Protein AF-A0A372RS55-F1 (afdb_monomer_lite)

Sequence (76 aa):
MPTYFDNLQRNYTDITIAEDVFNVVQNDINGNIEKIRKCYDADPTKSHTLEKLVIDEQGEKKRPATDPTHKFHITL

Secondary structure (DSSP, 8-state):
---HHHHHHHHHHTTTHHHHHHHHHHHHHHHHHHHHHHHHHH-TTTSSSHHHHHHHHHTSS--SSS-TTS------

Structure (mmCIF, N/CA/C/O backbone):
data_AF-A0A372RS55-F1
#
_entry.id   AF-A0A372RS55-F1
#
loop_
_atom_site.group_PDB
_atom_site.id
_atom_site.type_symbol
_atom_site.label_atom_id
_atom_site.label_alt_id
_atom_site.label_comp_id
_atom_site.label_asym_id
_atom_site.label_entity_id
_atom_site.label_seq_id
_atom_site.pdbx_PDB_ins_code
_atom_site.Cartn_x
_atom_site.Cartn_y
_atom_site.Cartn_z
_atom_site.occupancy
_atom_site.B_iso_or_equiv
_atom_site.auth_seq_id
_atom_site.auth_comp_id
_atom_site.auth_asym_id
_atom_site.auth_atom_id
_atom_site.pdbx_PDB_model_num
ATOM 1 N N . MET A 1 1 ? 32.927 -10.272 -39.657 1.00 73.06 1 MET A N 1
ATOM 2 C CA . MET A 1 1 ? 32.438 -8.903 -39.907 1.00 73.06 1 MET A CA 1
ATOM 3 C C . MET A 1 1 ? 30.985 -8.863 -39.474 1.00 73.06 1 MET A C 1
ATOM 5 O O . ME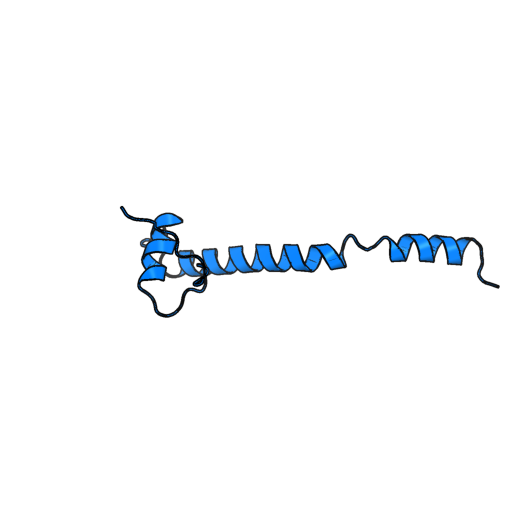T A 1 1 ? 30.214 -9.596 -40.082 1.00 73.06 1 MET A O 1
ATOM 9 N N . PRO A 1 2 ? 30.628 -8.136 -38.402 1.00 70.75 2 PRO A N 1
ATOM 10 C CA . PRO A 1 2 ? 29.234 -7.989 -37.988 1.00 70.75 2 PRO A CA 1
ATOM 11 C C . PRO A 1 2 ? 28.423 -7.399 -39.139 1.00 70.75 2 PRO A C 1
ATOM 13 O O . PRO A 1 2 ? 28.891 -6.481 -39.819 1.00 70.75 2 PRO A O 1
ATOM 16 N N . THR A 1 3 ? 27.241 -7.947 -39.391 1.00 81.88 3 THR A N 1
ATOM 17 C CA . THR A 1 3 ? 26.359 -7.429 -40.435 1.00 81.88 3 THR A CA 1
ATOM 18 C C . THR A 1 3 ? 25.726 -6.111 -39.993 1.00 81.88 3 THR A C 1
ATOM 20 O O . THR A 1 3 ? 25.694 -5.770 -38.810 1.00 81.88 3 THR A O 1
ATOM 23 N N . TYR A 1 4 ? 25.198 -5.350 -40.953 1.00 69.88 4 TYR A N 1
ATOM 24 C CA . TYR A 1 4 ? 24.432 -4.136 -40.661 1.00 69.88 4 TYR A CA 1
ATOM 25 C C . TYR A 1 4 ? 23.290 -4.405 -39.661 1.00 69.88 4 TYR A C 1
ATOM 27 O O . TYR A 1 4 ? 23.077 -3.615 -38.745 1.00 69.88 4 TYR A O 1
ATOM 35 N N . PHE A 1 5 ? 22.629 -5.563 -39.782 1.00 67.81 5 PHE A N 1
ATOM 36 C CA . PHE A 1 5 ? 21.566 -5.997 -38.875 1.00 67.81 5 PHE A CA 1
ATOM 37 C C . PHE A 1 5 ? 22.069 -6.311 -37.460 1.00 67.81 5 PHE A C 1
ATOM 39 O O . PHE A 1 5 ? 21.401 -5.934 -36.501 1.00 67.81 5 PHE A O 1
ATOM 46 N N . ASP A 1 6 ? 23.260 -6.901 -37.305 1.00 73.75 6 ASP A N 1
ATOM 47 C CA . ASP A 1 6 ? 23.838 -7.180 -35.979 1.00 73.75 6 ASP A CA 1
ATOM 48 C C . ASP A 1 6 ? 24.123 -5.888 -35.196 1.00 73.75 6 ASP A C 1
ATOM 50 O O . ASP A 1 6 ? 23.896 -5.817 -33.988 1.00 73.75 6 ASP A O 1
ATOM 54 N N . ASN A 1 7 ? 24.581 -4.840 -35.889 1.00 69.81 7 ASN A N 1
ATOM 55 C CA . ASN A 1 7 ? 24.846 -3.533 -35.281 1.00 69.81 7 ASN A CA 1
ATOM 56 C C . ASN A 1 7 ? 23.551 -2.774 -34.955 1.00 69.81 7 ASN A C 1
ATOM 58 O O . ASN A 1 7 ? 23.463 -2.117 -33.919 1.00 69.81 7 ASN A O 1
ATOM 62 N N . LEU A 1 8 ? 22.533 -2.884 -35.815 1.00 67.19 8 LEU A N 1
ATOM 63 C CA . LEU A 1 8 ? 21.229 -2.267 -35.581 1.00 67.19 8 LEU A CA 1
ATOM 64 C C . LEU A 1 8 ? 20.517 -2.920 -34.389 1.00 67.19 8 LEU A C 1
ATOM 66 O O . LEU A 1 8 ? 19.985 -2.220 -33.532 1.00 67.19 8 LEU A O 1
ATOM 70 N N . GLN A 1 9 ? 20.569 -4.252 -34.302 1.00 66.75 9 GLN A N 1
ATOM 71 C CA . GLN A 1 9 ? 19.984 -4.996 -33.192 1.00 66.75 9 GLN A CA 1
ATOM 72 C C . GLN A 1 9 ? 20.683 -4.663 -31.873 1.00 66.75 9 GLN A C 1
ATOM 74 O O . GLN A 1 9 ? 19.997 -4.426 -30.885 1.00 66.75 9 GLN A O 1
ATOM 79 N N . ARG A 1 10 ? 22.019 -4.537 -31.868 1.00 64.44 10 ARG A N 1
ATOM 80 C CA . ARG A 1 10 ? 22.769 -4.098 -30.680 1.00 64.44 10 ARG A CA 1
ATOM 81 C C . ARG A 1 10 ? 22.408 -2.687 -30.209 1.00 64.44 10 ARG A C 1
ATOM 83 O O . ARG A 1 10 ? 22.203 -2.491 -29.015 1.00 64.44 10 ARG A O 1
ATOM 90 N N . ASN A 1 11 ? 22.245 -1.741 -31.135 1.00 61.00 11 ASN A N 1
ATOM 91 C CA . ASN A 1 11 ? 21.822 -0.375 -30.809 1.00 61.00 11 ASN A CA 1
ATOM 92 C C . ASN A 1 11 ? 20.377 -0.296 -30.283 1.00 61.00 11 ASN A C 1
ATOM 94 O O . ASN A 1 11 ? 20.080 0.582 -29.479 1.00 61.00 11 ASN A O 1
ATOM 98 N N . TYR A 1 12 ? 19.482 -1.198 -30.702 1.00 62.03 12 TYR A N 1
ATOM 99 C CA . TYR A 1 12 ? 18.131 -1.289 -30.137 1.00 62.03 12 TYR A CA 1
ATOM 100 C C . TYR A 1 12 ? 18.111 -1.992 -28.772 1.00 62.03 12 TYR A C 1
ATOM 102 O O . TYR A 1 12 ? 17.362 -1.573 -27.894 1.00 62.03 12 TYR A O 1
ATOM 110 N N . THR A 1 13 ? 18.949 -3.013 -28.556 1.00 58.41 13 THR A N 1
ATOM 111 C CA . THR A 1 13 ? 19.018 -3.722 -27.266 1.00 58.41 13 THR A CA 1
ATOM 112 C C . THR A 1 13 ? 19.646 -2.885 -26.151 1.00 58.41 13 THR A C 1
ATOM 114 O O . THR A 1 13 ? 19.191 -2.989 -25.016 1.00 58.41 13 THR A O 1
ATOM 117 N N . ASP A 1 14 ? 20.607 -2.004 -26.452 1.00 59.59 14 ASP A N 1
ATOM 118 C CA . ASP A 1 14 ? 21.164 -1.058 -25.466 1.00 59.59 14 ASP A CA 1
ATOM 119 C C . ASP A 1 14 ? 20.204 0.102 -25.133 1.00 59.59 14 ASP A C 1
ATOM 121 O O . ASP A 1 14 ? 20.384 0.771 -24.121 1.00 59.59 14 ASP A O 1
ATOM 125 N N . ILE A 1 15 ? 19.149 0.329 -25.932 1.00 55.44 15 ILE A N 1
ATOM 126 C CA . ILE A 1 15 ? 18.060 1.284 -25.634 1.00 55.44 15 ILE A CA 1
ATOM 127 C C . ILE A 1 15 ? 16.989 0.670 -24.717 1.00 55.44 15 ILE A C 1
ATOM 1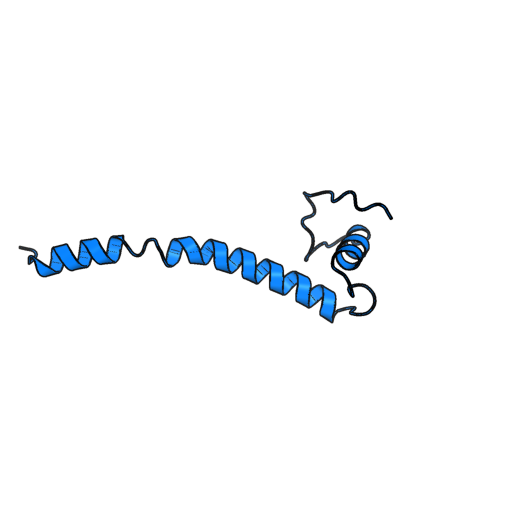29 O O . ILE A 1 15 ? 16.148 1.397 -24.183 1.00 55.44 15 ILE A O 1
ATOM 133 N N . THR A 1 16 ? 17.069 -0.626 -24.394 1.00 55.16 16 THR A N 1
ATOM 134 C CA . THR A 1 16 ? 16.224 -1.278 -23.367 1.00 55.16 16 THR A CA 1
ATOM 135 C C . THR A 1 16 ? 16.534 -0.797 -21.934 1.00 55.16 16 THR A C 1
ATOM 137 O O . THR A 1 16 ? 16.256 -1.473 -20.951 1.00 55.16 16 THR A O 1
ATOM 140 N N . ILE A 1 17 ? 17.045 0.428 -21.796 1.00 56.81 17 ILE A N 1
ATOM 141 C CA . ILE A 1 17 ? 17.148 1.228 -20.569 1.00 56.81 17 ILE A CA 1
ATOM 142 C C . ILE A 1 17 ? 15.753 1.471 -19.948 1.00 56.81 17 ILE A C 1
ATOM 144 O O . ILE A 1 17 ? 15.646 1.904 -18.807 1.00 56.81 17 ILE A O 1
ATOM 148 N N . ALA A 1 18 ? 14.667 1.172 -20.668 1.00 59.31 18 ALA A N 1
ATOM 149 C CA . ALA A 1 18 ? 13.297 1.382 -20.211 1.00 59.31 18 ALA A CA 1
ATOM 150 C C . ALA A 1 18 ? 12.722 0.277 -19.303 1.00 59.31 18 ALA A C 1
ATOM 152 O O . ALA A 1 18 ? 11.793 0.564 -18.558 1.00 59.31 18 ALA A O 1
ATOM 153 N N . GLU A 1 19 ? 13.221 -0.959 -19.330 1.00 65.62 19 GLU A N 1
ATOM 154 C CA . GLU A 1 19 ? 12.616 -2.030 -18.517 1.00 65.62 19 GLU A CA 1
ATOM 155 C C . GLU A 1 19 ? 13.361 -2.170 -17.185 1.00 65.62 19 GLU A C 1
ATOM 157 O O . GLU A 1 19 ? 12.806 -1.917 -16.117 1.00 65.62 19 GLU A O 1
ATOM 162 N N . ASP A 1 20 ? 14.667 -2.431 -17.236 1.00 70.56 20 ASP A N 1
ATOM 163 C CA . ASP A 1 20 ? 15.461 -2.730 -16.038 1.00 70.56 20 ASP A CA 1
ATOM 164 C C . ASP A 1 20 ? 15.641 -1.537 -15.093 1.00 70.56 20 ASP A C 1
ATOM 166 O O . ASP A 1 20 ? 15.675 -1.707 -13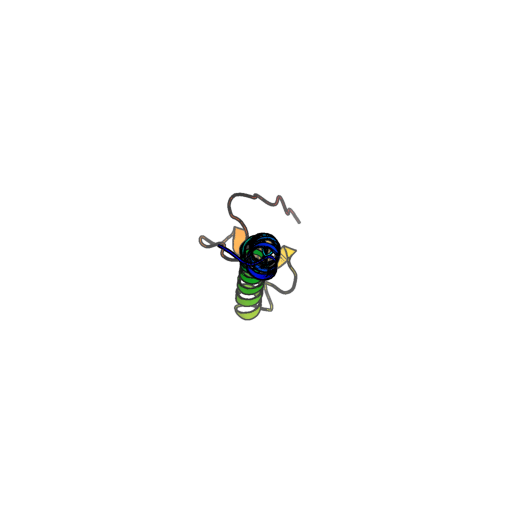.872 1.00 70.56 20 ASP A O 1
ATOM 170 N N . VAL A 1 21 ? 15.703 -0.314 -15.626 1.00 74.00 21 VAL A N 1
ATOM 171 C CA . VAL A 1 21 ? 15.825 0.897 -14.797 1.00 74.00 21 VAL A CA 1
ATOM 172 C C . VAL A 1 21 ? 14.497 1.235 -14.116 1.00 74.00 21 VAL A C 1
ATOM 174 O O . VAL A 1 21 ? 14.483 1.682 -12.968 1.00 74.00 21 VAL A O 1
ATOM 177 N N . PHE A 1 22 ? 13.369 0.983 -14.783 1.00 81.31 22 PHE A N 1
ATOM 178 C CA . PHE A 1 22 ? 12.044 1.251 -14.222 1.00 81.31 22 PHE A CA 1
ATOM 179 C C . PHE A 1 22 ? 11.559 0.131 -13.302 1.00 81.31 22 PHE A C 1
ATOM 181 O O . PHE A 1 22 ? 10.781 0.411 -12.391 1.00 81.31 22 PHE A O 1
ATOM 188 N N . ASN A 1 23 ? 12.076 -1.092 -13.452 1.00 84.56 23 ASN A N 1
ATOM 189 C CA . ASN A 1 23 ? 11.805 -2.214 -12.550 1.00 84.56 23 ASN A CA 1
ATOM 190 C C . ASN A 1 23 ? 12.128 -1.867 -11.091 1.00 84.56 23 ASN A C 1
ATOM 192 O O . ASN A 1 23 ? 11.368 -2.215 -10.192 1.00 84.56 23 ASN A O 1
ATOM 196 N N . VAL A 1 24 ? 13.212 -1.128 -10.836 1.00 85.00 24 VAL A N 1
ATOM 197 C CA . VAL A 1 24 ? 13.569 -0.689 -9.475 1.00 85.00 24 VAL A CA 1
ATOM 198 C C . VAL A 1 24 ? 12.485 0.218 -8.884 1.00 85.00 24 VAL A C 1
ATOM 200 O O . VAL A 1 24 ? 12.060 0.013 -7.749 1.00 85.00 24 VAL A O 1
ATOM 203 N N . VAL A 1 25 ? 11.995 1.182 -9.666 1.00 87.44 25 VAL A N 1
ATOM 204 C CA . VAL A 1 25 ? 10.949 2.124 -9.238 1.00 87.44 25 VAL A CA 1
ATOM 205 C C . VAL A 1 25 ? 9.606 1.413 -9.068 1.00 87.44 25 VAL A C 1
ATOM 207 O O . VAL A 1 25 ? 8.904 1.639 -8.085 1.00 87.44 25 VAL A O 1
ATOM 210 N N . GLN A 1 26 ? 9.256 0.516 -9.992 1.00 88.94 26 GLN A N 1
ATOM 211 C CA . GLN A 1 26 ? 8.045 -0.297 -9.894 1.00 88.94 26 GLN A CA 1
ATOM 212 C C . GLN A 1 26 ? 8.060 -1.179 -8.645 1.00 88.94 26 GLN A C 1
ATOM 214 O O . GLN A 1 26 ? 7.061 -1.240 -7.931 1.00 88.94 26 GLN A O 1
ATOM 219 N N . ASN A 1 27 ? 9.190 -1.826 -8.352 1.00 90.88 27 ASN A N 1
ATOM 220 C CA . ASN A 1 27 ? 9.341 -2.664 -7.168 1.00 90.88 27 ASN A CA 1
ATOM 221 C C . ASN A 1 27 ? 9.209 -1.854 -5.874 1.00 90.88 27 ASN A C 1
ATOM 223 O O . ASN A 1 27 ? 8.550 -2.317 -4.944 1.00 90.88 27 ASN A O 1
ATOM 227 N N . ASP A 1 28 ? 9.774 -0.644 -5.821 1.00 87.81 28 ASP A N 1
ATOM 228 C CA . ASP A 1 28 ? 9.634 0.236 -4.658 1.00 87.81 28 ASP A CA 1
ATOM 229 C C . ASP A 1 28 ? 8.169 0.650 -4.429 1.00 87.81 28 ASP A C 1
ATOM 231 O O . ASP A 1 28 ? 7.623 0.462 -3.338 1.00 87.81 28 ASP A O 1
ATOM 235 N N . ILE A 1 29 ? 7.483 1.107 -5.484 1.00 91.25 29 ILE A N 1
ATOM 236 C CA . ILE A 1 29 ? 6.068 1.505 -5.420 1.00 91.25 29 ILE A CA 1
ATOM 237 C C . ILE A 1 29 ? 5.182 0.323 -5.007 1.00 91.25 29 ILE A C 1
ATOM 239 O O . ILE A 1 29 ? 4.367 0.450 -4.090 1.00 91.25 29 ILE A O 1
ATOM 243 N N . ASN A 1 30 ? 5.354 -0.837 -5.646 1.00 92.75 30 ASN A N 1
ATOM 244 C CA . ASN A 1 30 ? 4.576 -2.037 -5.340 1.00 92.75 30 ASN A CA 1
ATOM 245 C C . ASN A 1 30 ? 4.824 -2.518 -3.906 1.00 92.75 30 ASN A C 1
ATOM 247 O O . ASN A 1 30 ? 3.871 -2.850 -3.199 1.00 92.75 30 ASN A O 1
ATOM 251 N N . GLY A 1 31 ? 6.078 -2.481 -3.450 1.00 91.75 31 GLY A N 1
ATOM 252 C CA . GLY A 1 31 ? 6.438 -2.824 -2.079 1.00 91.75 31 GLY A CA 1
ATOM 253 C C . GLY A 1 31 ? 5.788 -1.896 -1.052 1.00 91.75 31 GLY A C 1
ATOM 254 O O . GLY A 1 31 ? 5.339 -2.357 -0.004 1.00 91.75 31 GLY A O 1
ATOM 255 N N . ASN A 1 32 ? 5.680 -0.598 -1.339 1.00 89.75 32 ASN A N 1
ATOM 256 C CA . ASN A 1 32 ? 5.016 0.348 -0.439 1.00 89.75 32 ASN A CA 1
ATOM 257 C C . ASN A 1 32 ? 3.495 0.123 -0.388 1.00 89.75 32 ASN A C 1
ATOM 259 O O . ASN A 1 32 ? 2.913 0.111 0.698 1.00 89.75 32 ASN A O 1
ATOM 263 N N . ILE A 1 33 ? 2.858 -0.155 -1.532 1.00 91.25 33 ILE A N 1
ATOM 264 C CA . ILE A 1 33 ? 1.426 -0.498 -1.596 1.00 91.25 33 ILE A CA 1
ATOM 265 C C . ILE A 1 33 ? 1.129 -1.776 -0.802 1.00 91.25 33 ILE A C 1
ATOM 267 O O . ILE A 1 33 ? 0.148 -1.824 -0.057 1.00 91.25 33 ILE A O 1
ATOM 271 N N . GLU A 1 34 ? 1.965 -2.807 -0.938 1.00 91.94 34 GLU A N 1
ATOM 272 C CA . GLU A 1 34 ? 1.785 -4.074 -0.226 1.00 91.94 34 GLU A CA 1
ATOM 273 C C . GLU A 1 34 ? 1.861 -3.890 1.294 1.00 91.94 34 GLU A C 1
ATOM 275 O O . GLU A 1 34 ? 1.017 -4.415 2.023 1.00 91.94 34 GLU A O 1
ATOM 280 N N . LYS A 1 35 ? 2.817 -3.089 1.783 1.00 87.75 35 LYS A N 1
ATOM 281 C CA . LYS A 1 35 ? 2.949 -2.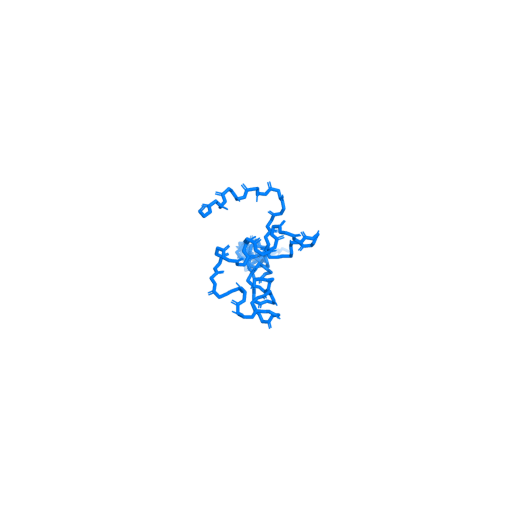793 3.218 1.00 87.75 35 LYS A CA 1
ATOM 282 C C . LYS A 1 35 ? 1.714 -2.073 3.765 1.00 87.75 35 LYS A C 1
ATOM 284 O O . LYS A 1 35 ? 1.199 -2.480 4.804 1.00 87.75 35 LYS A O 1
ATOM 289 N N . ILE A 1 36 ? 1.198 -1.071 3.046 1.00 88.25 36 ILE A N 1
ATOM 290 C CA . ILE A 1 36 ? -0.022 -0.342 3.436 1.00 88.25 36 ILE A CA 1
ATOM 291 C C . ILE A 1 36 ? -1.230 -1.283 3.479 1.00 88.25 36 ILE A C 1
ATOM 293 O O . ILE A 1 36 ? -1.969 -1.285 4.462 1.00 88.25 36 ILE A O 1
ATOM 297 N N . ARG A 1 37 ? -1.414 -2.120 2.448 1.00 89.44 37 ARG A N 1
ATOM 298 C CA . ARG A 1 37 ? -2.510 -3.103 2.407 1.00 89.44 37 ARG A CA 1
ATOM 299 C C . ARG A 1 37 ? -2.434 -4.084 3.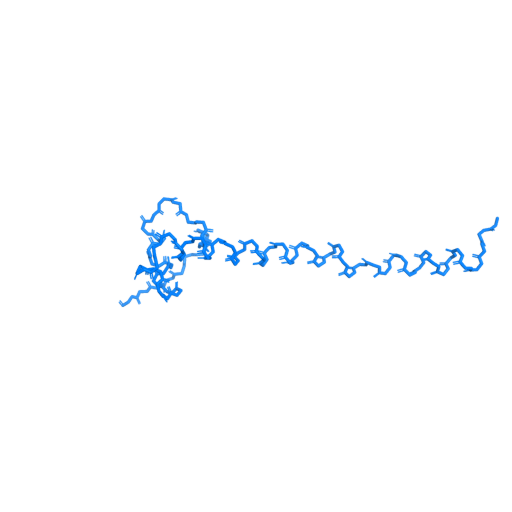562 1.00 89.44 37 ARG A C 1
ATOM 301 O O . ARG A 1 37 ? -3.429 -4.301 4.236 1.00 89.44 37 ARG A O 1
ATOM 308 N N . LYS A 1 38 ? -1.246 -4.613 3.845 1.00 87.75 38 LYS A N 1
ATOM 309 C CA . LYS A 1 38 ? -1.047 -5.544 4.954 1.00 87.75 38 LYS A CA 1
ATOM 310 C C . LYS A 1 38 ? -1.407 -4.924 6.307 1.00 87.75 38 LYS A C 1
ATOM 312 O O . LYS A 1 38 ? -1.964 -5.621 7.148 1.00 87.75 38 LYS A O 1
ATOM 317 N N . CYS A 1 39 ? -1.105 -3.643 6.518 1.00 85.12 39 CYS A N 1
ATOM 318 C CA . CYS A 1 39 ? -1.513 -2.931 7.732 1.00 85.12 39 CYS A CA 1
ATOM 319 C C . CYS A 1 39 ? -3.027 -2.700 7.782 1.00 85.12 39 CYS A C 1
ATOM 321 O O . CYS A 1 39 ? -3.638 -2.943 8.822 1.00 85.12 39 CYS A O 1
ATOM 323 N N . TYR A 1 40 ? -3.640 -2.321 6.657 1.00 85.94 40 TYR A N 1
ATOM 324 C CA . TYR A 1 40 ? -5.093 -2.205 6.550 1.00 85.94 40 TYR A CA 1
ATOM 325 C C . TYR A 1 40 ? -5.804 -3.529 6.855 1.00 85.94 40 TYR A C 1
ATOM 327 O O . TYR A 1 40 ? -6.699 -3.561 7.691 1.00 85.94 40 TYR A O 1
ATOM 335 N N . ASP A 1 41 ? -5.371 -4.627 6.238 1.00 87.88 41 ASP A N 1
ATOM 336 C CA . ASP A 1 41 ? -5.984 -5.948 6.402 1.00 87.88 41 ASP A CA 1
ATOM 337 C C . ASP A 1 41 ? -5.794 -6.513 7.821 1.00 87.88 41 ASP A C 1
ATOM 339 O O . ASP A 1 41 ? -6.607 -7.316 8.281 1.00 87.88 41 ASP A O 1
ATOM 343 N N . ALA A 1 42 ? -4.737 -6.098 8.531 1.00 85.69 42 ALA A N 1
ATOM 344 C CA . ALA A 1 42 ? -4.483 -6.519 9.907 1.00 85.69 42 ALA A CA 1
ATOM 345 C C . ALA A 1 42 ? -5.452 -5.875 10.914 1.00 85.69 42 ALA A C 1
ATOM 347 O O . ALA A 1 42 ? -5.852 -6.536 11.873 1.00 85.69 42 ALA A O 1
ATOM 348 N N . ASP A 1 43 ? -5.830 -4.607 10.710 1.00 83.31 43 ASP A N 1
ATOM 349 C CA . ASP A 1 43 ? -6.836 -3.922 11.531 1.00 83.31 43 ASP A CA 1
ATOM 350 C C . ASP A 1 43 ? -7.588 -2.837 10.726 1.00 83.31 43 ASP A C 1
ATOM 352 O O . ASP A 1 43 ? -7.280 -1.639 10.825 1.00 83.31 43 ASP A O 1
ATOM 356 N N . PRO A 1 44 ? -8.620 -3.229 9.950 1.00 81.62 44 PRO A N 1
ATOM 357 C CA . PRO A 1 44 ? -9.343 -2.308 9.069 1.00 81.62 44 PRO A CA 1
ATOM 358 C C . PRO A 1 44 ? -10.063 -1.184 9.821 1.00 81.62 44 PRO A C 1
ATOM 360 O O . PRO A 1 44 ? -10.346 -0.128 9.256 1.00 81.62 44 PRO A O 1
ATOM 363 N N . THR A 1 45 ? -10.384 -1.405 11.101 1.00 80.69 45 THR A N 1
ATOM 364 C CA . THR A 1 45 ? -11.103 -0.428 11.929 1.00 80.69 45 THR A CA 1
ATOM 365 C C . THR A 1 45 ? -10.202 0.708 12.397 1.00 80.69 45 THR A C 1
ATOM 367 O O . THR A 1 45 ? -10.649 1.856 12.484 1.00 80.69 45 THR A O 1
ATOM 370 N N . LYS A 1 46 ? -8.926 0.401 12.643 1.00 74.94 46 LYS A N 1
ATOM 371 C CA . LYS A 1 46 ? -7.900 1.372 13.021 1.00 74.94 46 LYS A CA 1
ATOM 372 C C . LYS A 1 46 ? -7.299 2.063 11.799 1.00 74.94 46 LYS A C 1
ATOM 374 O O . LYS A 1 46 ? -7.270 3.284 11.740 1.00 74.94 46 LYS A O 1
ATOM 379 N N . SER A 1 47 ? -7.029 1.316 10.730 1.00 81.69 47 SER A N 1
ATOM 380 C CA . SER A 1 47 ? -6.411 1.832 9.498 1.00 81.69 47 SER A CA 1
ATOM 381 C C . SER A 1 47 ? -7.398 2.314 8.419 1.00 81.69 47 SER A C 1
ATOM 383 O O . SER A 1 47 ? -7.050 2.365 7.243 1.00 81.69 47 SER A O 1
ATOM 385 N N . HIS A 1 48 ? -8.635 2.687 8.774 1.00 82.38 48 HIS A N 1
ATOM 386 C CA . HIS A 1 48 ? -9.658 3.076 7.784 1.00 82.38 48 HIS A CA 1
ATOM 387 C C . HIS A 1 48 ? -9.280 4.324 6.952 1.00 82.38 48 HIS A C 1
ATOM 389 O O . HIS A 1 48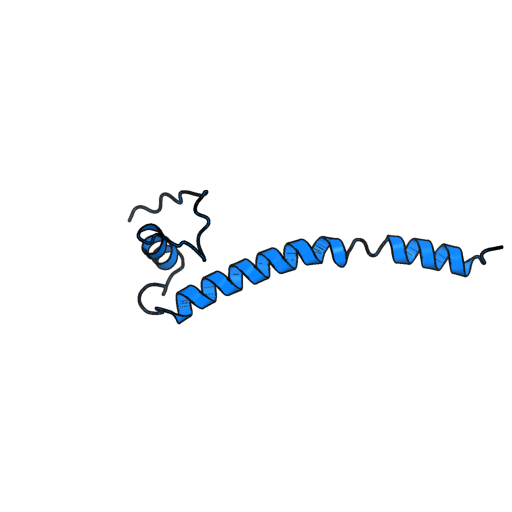 ? -9.813 4.532 5.862 1.00 82.38 48 HIS A O 1
ATOM 395 N N . THR A 1 49 ? -8.374 5.174 7.442 1.00 85.69 49 THR A N 1
ATOM 396 C CA . THR A 1 49 ? -7.770 6.255 6.646 1.00 85.69 49 THR A CA 1
ATOM 397 C C . THR A 1 49 ? -6.251 6.191 6.748 1.00 85.69 49 THR A C 1
ATOM 399 O O . THR A 1 49 ? -5.712 5.624 7.701 1.00 85.69 49 THR A O 1
ATOM 402 N N . LEU A 1 50 ? -5.554 6.784 5.774 1.00 83.81 50 LEU A N 1
ATOM 403 C CA . LEU A 1 50 ? -4.090 6.809 5.766 1.00 83.81 50 LEU A CA 1
ATOM 404 C C . LEU A 1 50 ? -3.530 7.583 6.967 1.00 83.81 50 LEU A C 1
ATOM 406 O O . LEU A 1 50 ? -2.526 7.174 7.538 1.00 83.81 50 LEU A O 1
ATOM 410 N N . GLU A 1 51 ? -4.197 8.655 7.401 1.00 84.00 51 GLU A N 1
ATOM 411 C CA . GLU A 1 51 ? -3.799 9.417 8.587 1.00 84.00 51 GLU A CA 1
ATOM 412 C C . GLU A 1 51 ? -3.872 8.558 9.850 1.00 84.00 51 GLU A C 1
ATOM 414 O O . GLU A 1 51 ? -2.944 8.584 10.654 1.00 84.00 51 GLU A O 1
ATOM 419 N N . LYS A 1 52 ? -4.940 7.764 10.011 1.00 81.88 52 LYS A N 1
ATOM 420 C CA . LYS A 1 52 ? -5.071 6.864 11.162 1.00 81.88 52 LYS A CA 1
ATOM 421 C C . LYS A 1 52 ? -4.032 5.749 11.134 1.00 81.88 52 LYS A C 1
ATOM 423 O O . LYS A 1 52 ? -3.376 5.536 12.143 1.00 81.88 52 LYS A O 1
ATOM 428 N N . LEU A 1 53 ? -3.803 5.133 9.971 1.00 84.00 53 LEU A N 1
ATOM 429 C CA . LEU A 1 53 ? -2.756 4.121 9.789 1.00 84.00 53 LEU A CA 1
ATOM 430 C C . LEU A 1 53 ? -1.381 4.652 10.226 1.00 84.00 53 LEU A C 1
ATOM 432 O O . LEU A 1 53 ? -0.647 3.973 10.942 1.00 84.00 53 LEU A O 1
ATOM 436 N N . VAL A 1 54 ? -1.053 5.892 9.850 1.00 83.12 54 VAL A N 1
ATOM 437 C CA . VAL A 1 54 ? 0.196 6.549 10.259 1.00 83.12 54 VAL A CA 1
ATOM 438 C C . VAL A 1 54 ? 0.224 6.825 11.765 1.00 83.12 54 VAL A C 1
ATOM 440 O O . VAL A 1 54 ? 1.247 6.580 12.403 1.00 83.12 54 VAL A O 1
ATOM 443 N N . ILE A 1 55 ? -0.869 7.322 12.351 1.00 80.75 55 ILE A N 1
ATOM 444 C CA . ILE A 1 55 ? -0.973 7.584 13.798 1.00 80.75 55 ILE A CA 1
ATOM 445 C C . ILE A 1 55 ? -0.805 6.288 14.605 1.00 80.75 55 ILE A C 1
ATOM 447 O O . ILE A 1 55 ? -0.077 6.273 15.599 1.00 80.75 55 ILE A O 1
ATOM 451 N N . ASP A 1 56 ? -1.418 5.196 14.160 1.00 77.38 56 ASP A N 1
ATOM 452 C CA . ASP A 1 56 ? -1.351 3.904 14.838 1.00 77.38 56 ASP A CA 1
ATOM 453 C C . ASP A 1 56 ? 0.067 3.312 14.777 1.00 77.38 56 ASP A C 1
ATOM 455 O O . ASP A 1 56 ? 0.604 2.879 15.798 1.00 77.38 56 ASP A O 1
ATOM 459 N N . GLU A 1 57 ? 0.741 3.373 13.620 1.00 76.81 57 GLU A N 1
ATOM 460 C CA . GLU A 1 57 ? 2.136 2.921 13.505 1.00 76.81 57 GLU A CA 1
ATOM 461 C C . GLU A 1 57 ? 3.127 3.808 14.279 1.00 76.81 57 GLU A C 1
ATOM 463 O O . GLU A 1 57 ? 4.182 3.332 14.711 1.00 76.81 57 GLU A O 1
ATOM 468 N N . GLN A 1 58 ? 2.829 5.094 14.507 1.00 74.31 58 GLN A N 1
ATOM 469 C CA . GLN A 1 58 ? 3.699 5.959 15.313 1.00 74.31 58 GLN A CA 1
ATOM 470 C C . GLN A 1 58 ? 3.868 5.445 16.750 1.00 74.31 58 GLN A C 1
ATOM 472 O O . GLN A 1 58 ? 4.962 5.593 17.310 1.00 74.31 58 GLN A O 1
ATOM 477 N N . GLY A 1 59 ? 2.834 4.815 17.317 1.00 69.75 59 GLY A N 1
ATOM 478 C CA . GLY A 1 59 ? 2.868 4.192 18.644 1.00 69.75 59 GLY A CA 1
ATOM 479 C C . GLY A 1 59 ? 3.604 2.848 18.696 1.00 69.75 59 GLY A C 1
ATOM 480 O O . GLY A 1 59 ? 3.979 2.397 19.779 1.00 69.75 59 GLY A O 1
ATOM 481 N N . GLU A 1 60 ? 3.857 2.226 17.544 1.00 72.81 60 GLU A N 1
ATOM 482 C CA . GLU A 1 60 ? 4.414 0.881 17.435 1.00 72.81 60 GLU A CA 1
ATOM 483 C C . GLU A 1 60 ? 5.934 0.877 17.214 1.00 72.81 60 GLU A C 1
ATOM 485 O O . GLU A 1 60 ? 6.528 1.757 16.582 1.00 72.81 60 GLU A O 1
ATOM 490 N N . LYS A 1 61 ? 6.601 -0.174 17.714 1.00 69.88 61 LYS A N 1
ATOM 491 C CA . LYS A 1 61 ? 8.058 -0.351 17.539 1.00 69.88 61 LYS A CA 1
ATOM 492 C C . LYS A 1 61 ? 8.432 -0.706 16.095 1.00 69.88 61 LYS A C 1
ATOM 494 O O . LYS A 1 61 ? 9.567 -0.475 15.678 1.00 69.88 61 LYS A O 1
ATOM 499 N N . LYS A 1 62 ? 7.506 -1.306 15.345 1.00 73.69 62 LYS A N 1
ATOM 500 C CA . LYS A 1 62 ? 7.671 -1.642 13.928 1.00 73.69 62 LYS A CA 1
ATOM 501 C C . LYS A 1 62 ? 6.749 -0.750 13.108 1.00 73.69 62 LYS A C 1
ATOM 503 O O . LYS A 1 62 ? 5.551 -0.752 13.349 1.00 73.69 62 LYS A O 1
ATOM 508 N N . ARG A 1 63 ? 7.320 -0.064 12.120 1.00 74.69 63 ARG A N 1
ATOM 509 C CA . ARG A 1 63 ? 6.602 0.795 11.171 1.00 74.69 63 ARG A CA 1
ATOM 510 C C . ARG A 1 63 ? 6.820 0.272 9.756 1.00 74.69 63 ARG A C 1
ATOM 512 O O . ARG A 1 63 ? 7.739 0.718 9.074 1.00 74.69 63 ARG A O 1
ATOM 519 N N . PRO A 1 64 ? 6.146 -0.826 9.380 1.00 76.62 64 PRO A N 1
ATOM 520 C CA . PRO A 1 64 ? 6.325 -1.415 8.065 1.00 76.62 64 PRO A CA 1
ATOM 521 C C . PRO A 1 64 ? 5.717 -0.543 6.960 1.00 76.62 64 PRO A C 1
ATOM 523 O O . PRO A 1 64 ? 6.310 -0.486 5.889 1.00 76.62 64 PRO A O 1
ATOM 526 N N . ALA A 1 65 ? 4.587 0.134 7.183 1.00 74.31 65 ALA A N 1
ATOM 527 C CA . ALA A 1 65 ? 3.961 0.971 6.157 1.00 74.31 65 ALA A CA 1
ATOM 528 C C . ALA A 1 65 ? 4.438 2.430 6.186 1.00 74.31 65 ALA A C 1
ATOM 530 O O . ALA A 1 65 ? 4.399 3.100 5.155 1.00 74.31 65 ALA A O 1
ATOM 531 N N . THR A 1 66 ? 4.922 2.914 7.331 1.00 75.38 66 THR A N 1
ATOM 532 C CA . THR A 1 66 ? 5.395 4.292 7.499 1.00 75.38 66 THR A CA 1
ATOM 533 C C . THR A 1 66 ? 6.914 4.356 7.563 1.00 75.38 66 THR A C 1
ATOM 535 O O . THR A 1 66 ? 7.539 3.655 8.357 1.00 75.38 66 THR A O 1
ATOM 538 N N . ASP A 1 67 ? 7.526 5.249 6.788 1.00 72.38 67 ASP A N 1
ATOM 539 C CA . ASP A 1 67 ? 8.966 5.488 6.884 1.00 72.38 67 ASP A CA 1
ATOM 540 C C . ASP A 1 67 ? 9.317 6.103 8.259 1.00 72.38 67 ASP A C 1
ATOM 542 O O . ASP A 1 67 ? 8.858 7.203 8.581 1.00 72.38 67 ASP A O 1
ATOM 546 N N . PRO A 1 68 ? 10.138 5.435 9.093 1.00 63.59 68 PRO A N 1
ATOM 547 C CA . PRO A 1 68 ? 10.498 5.925 10.420 1.00 63.59 68 PRO A CA 1
ATOM 548 C C . PRO A 1 68 ? 11.399 7.169 10.399 1.00 63.59 68 PRO A C 1
ATOM 550 O O . PRO A 1 68 ? 11.506 7.843 11.427 1.00 63.59 68 PRO A O 1
ATOM 553 N N . THR A 1 69 ? 12.052 7.475 9.271 1.00 60.91 69 THR A N 1
ATOM 554 C CA . THR A 1 69 ? 12.903 8.666 9.122 1.00 60.91 69 THR A CA 1
ATOM 555 C C . THR A 1 69 ? 12.094 9.929 8.833 1.00 60.91 69 THR A C 1
ATOM 557 O O . THR A 1 69 ? 12.504 11.024 9.224 1.00 60.91 69 THR A O 1
ATOM 560 N N . HIS A 1 70 ? 10.904 9.785 8.243 1.00 56.78 70 HIS A N 1
ATOM 561 C CA . HIS A 1 70 ? 9.958 10.877 8.056 1.00 56.78 70 HIS A CA 1
ATOM 562 C C . HIS A 1 70 ? 9.015 10.973 9.260 1.00 56.78 70 HIS A C 1
ATOM 564 O O . HIS A 1 70 ? 7.994 10.294 9.358 1.00 56.78 70 HIS A O 1
ATOM 570 N N . LYS A 1 71 ? 9.339 11.868 10.202 1.00 55.84 71 LYS A N 1
ATOM 571 C CA . LYS A 1 71 ? 8.375 12.292 11.227 1.00 55.84 71 LYS A CA 1
ATOM 572 C C . LYS A 1 71 ? 7.281 13.132 10.572 1.00 55.84 71 LYS A C 1
ATOM 574 O O . LYS A 1 71 ? 7.387 14.357 10.512 1.00 55.84 71 LYS A O 1
ATOM 579 N N . PHE A 1 72 ? 6.215 12.482 10.122 1.00 58.81 72 PHE A N 1
ATOM 580 C CA . PHE A 1 72 ? 4.975 13.174 9.801 1.00 58.81 72 PHE A CA 1
ATOM 581 C C . PHE A 1 72 ? 4.415 13.781 11.098 1.00 58.81 72 PHE A C 1
ATOM 583 O O . PHE A 1 72 ? 3.952 13.058 11.979 1.00 58.81 72 PHE A O 1
ATOM 590 N N . HIS A 1 73 ? 4.504 15.107 11.248 1.00 59.31 73 HIS A N 1
ATOM 591 C CA . HIS A 1 73 ? 3.795 15.839 12.303 1.00 59.31 73 HIS A CA 1
ATOM 592 C C . HIS A 1 73 ? 2.304 15.861 11.949 1.00 59.31 73 HIS A C 1
ATOM 594 O O . HIS A 1 73 ? 1.798 16.838 11.405 1.00 59.31 73 HIS A O 1
ATOM 600 N N . ILE A 1 74 ? 1.621 14.748 12.204 1.00 60.59 74 ILE A N 1
ATOM 601 C CA . ILE A 1 74 ? 0.164 14.667 12.151 1.00 60.59 74 ILE A CA 1
ATOM 602 C C . ILE A 1 74 ? -0.307 14.825 13.594 1.00 60.59 74 ILE A C 1
ATOM 604 O O . ILE A 1 74 ? -0.267 13.882 14.379 1.00 60.59 74 ILE A O 1
ATOM 608 N N . THR A 1 75 ? -0.674 16.051 13.952 1.00 56.16 75 THR A N 1
ATOM 609 C CA . THR A 1 75 ? -1.329 16.372 15.224 1.00 56.16 75 THR A CA 1
ATOM 610 C C . THR A 1 75 ? -2.809 16.579 14.917 1.00 56.16 75 THR A C 1
ATOM 612 O O . THR A 1 75 ? -3.124 17.386 14.042 1.00 56.16 75 THR A O 1
ATOM 615 N N . LEU A 1 76 ? -3.691 15.826 15.582 1.00 56.97 76 LEU A N 1
ATOM 616 C CA . LEU A 1 76 ? -5.143 16.048 15.539 1.00 56.97 76 LEU A CA 1
ATOM 617 C C . LEU A 1 76 ? -5.538 17.264 16.381 1.00 56.97 76 LEU A C 1
ATOM 619 O O . LEU A 1 76 ? -4.931 17.442 17.464 1.00 56.97 76 LEU A O 1
#

Radius of gyration: 21.54 Å; chains: 1; bounding box: 44×25×59 Å

pLDDT: mean 75.27, std 11.38, range [55.16, 92.75]

Foldseek 3Di:
DQDPVNVVVVVVVVVVCPPVVCVVVVCVVVQLVVQLVVLCVVPVPQPVDVLSSVVVLVPPPDDSNDDPVDPPPPDD